Protein AF-A0AAD3UEZ6-F1 (afdb_monomer)

Organism: Aeromonas hydrophila (NCBI:txid644)

Structure (mmCIF, N/CA/C/O backbone):
data_AF-A0AAD3UEZ6-F1
#
_entry.id   AF-A0AAD3UEZ6-F1
#
loop_
_atom_site.group_PDB
_atom_site.id
_atom_site.type_symbol
_atom_site.label_atom_id
_atom_site.label_alt_id
_atom_site.label_comp_id
_atom_site.label_asym_id
_atom_site.label_entity_id
_atom_site.label_seq_id
_atom_site.pdbx_PDB_ins_code
_atom_site.Cartn_x
_atom_site.Cartn_y
_atom_site.Cartn_z
_atom_site.occupancy
_atom_site.B_iso_or_equiv
_atom_site.auth_seq_id
_atom_site.auth_comp_id
_atom_site.auth_asym_id
_atom_site.auth_atom_id
_atom_site.pdbx_PDB_model_num
ATOM 1 N N . ALA A 1 1 ? -5.643 -14.688 0.398 1.00 56.38 1 ALA A N 1
ATOM 2 C CA . ALA A 1 1 ? -5.659 -15.462 -0.858 1.00 56.38 1 ALA A CA 1
ATOM 3 C C . ALA A 1 1 ? -5.207 -14.544 -1.989 1.00 56.38 1 ALA A C 1
ATOM 5 O O . ALA A 1 1 ? -5.555 -13.365 -1.923 1.00 56.38 1 ALA A O 1
ATOM 6 N N . PRO A 1 2 ? -4.428 -15.032 -2.966 1.00 72.00 2 PRO A N 1
ATOM 7 C CA . PRO A 1 2 ? -4.058 -14.261 -4.157 1.00 72.00 2 PRO A CA 1
ATOM 8 C C . PRO A 1 2 ? -5.315 -13.708 -4.842 1.00 72.00 2 PRO A C 1
ATOM 10 O O . PRO A 1 2 ? -6.362 -14.354 -4.811 1.00 72.00 2 PRO A O 1
ATOM 13 N N . GLY A 1 3 ? -5.254 -12.480 -5.355 1.00 82.38 3 GLY A N 1
ATOM 14 C CA . GLY A 1 3 ? -6.406 -11.786 -5.945 1.00 82.38 3 GLY A CA 1
ATOM 15 C C . GLY A 1 3 ? -7.427 -11.219 -4.947 1.00 82.38 3 GLY A C 1
ATOM 16 O O . GLY A 1 3 ? -8.295 -10.445 -5.345 1.00 82.38 3 GLY A O 1
ATOM 17 N N . ARG A 1 4 ? -7.327 -11.522 -3.642 1.00 92.56 4 ARG A N 1
ATOM 18 C CA . ARG A 1 4 ? -8.193 -10.896 -2.628 1.00 92.56 4 ARG A CA 1
ATOM 19 C C . ARG A 1 4 ? -7.880 -9.406 -2.511 1.00 92.56 4 ARG A C 1
ATOM 21 O O . ARG A 1 4 ? -6.724 -9.027 -2.324 1.00 92.56 4 ARG A O 1
ATOM 28 N N . VAL A 1 5 ? -8.927 -8.585 -2.547 1.00 95.50 5 VAL A N 1
ATOM 29 C CA . VAL A 1 5 ? -8.836 -7.151 -2.264 1.00 95.50 5 VAL A CA 1
ATOM 30 C C . VAL A 1 5 ? -8.879 -6.925 -0.755 1.00 95.50 5 VAL A C 1
ATOM 32 O O . VAL A 1 5 ? -9.764 -7.440 -0.069 1.00 95.50 5 VAL A O 1
ATOM 35 N N . TYR A 1 6 ? -7.919 -6.153 -0.258 1.00 94.94 6 TYR A N 1
ATOM 36 C CA . TYR A 1 6 ? -7.873 -5.635 1.101 1.00 94.94 6 TYR A CA 1
ATOM 37 C C . TYR A 1 6 ? -8.083 -4.12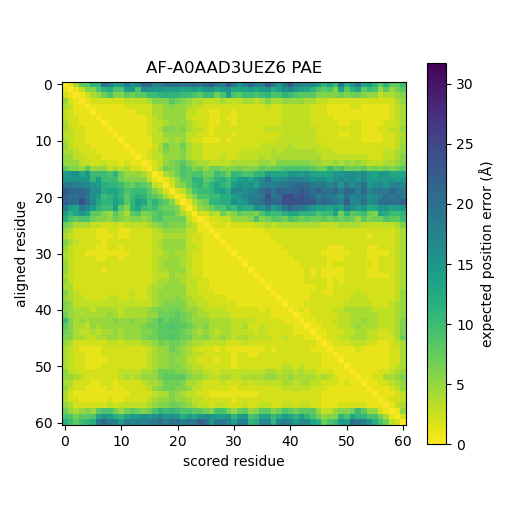4 1.067 1.00 94.94 6 TYR A C 1
ATOM 39 O O . TYR A 1 6 ? -7.393 -3.418 0.323 1.00 94.94 6 TYR A O 1
ATOM 47 N N . SER A 1 7 ? -9.019 -3.623 1.873 1.00 94.50 7 SER A N 1
ATOM 48 C CA . SER A 1 7 ? -9.186 -2.182 2.066 1.00 94.50 7 SER A CA 1
ATOM 49 C C . SER A 1 7 ? -7.993 -1.581 2.811 1.00 94.50 7 SER A C 1
ATOM 51 O O . SER A 1 7 ? -7.219 -2.292 3.451 1.00 94.50 7 SER A O 1
ATOM 53 N N . ARG A 1 8 ? -7.840 -0.253 2.747 1.00 92.50 8 ARG A N 1
ATOM 54 C CA . ARG A 1 8 ? -6.799 0.457 3.513 1.00 92.50 8 ARG A CA 1
ATOM 55 C C . ARG A 1 8 ? -6.925 0.182 5.002 1.00 92.50 8 ARG A C 1
ATOM 57 O O . ARG A 1 8 ? -5.934 -0.184 5.618 1.00 92.50 8 ARG A O 1
ATOM 64 N N . GLN A 1 9 ? -8.149 0.250 5.526 1.00 89.69 9 GLN A N 1
ATOM 65 C CA . GLN A 1 9 ? -8.428 -0.065 6.922 1.00 89.69 9 GLN A CA 1
ATOM 66 C C . GLN A 1 9 ? -8.025 -1.501 7.268 1.00 89.69 9 GLN A C 1
ATOM 68 O O . GLN A 1 9 ? -7.302 -1.707 8.229 1.00 89.69 9 GLN A O 1
ATOM 73 N N . GLN A 1 10 ? -8.378 -2.488 6.436 1.00 91.69 10 GLN A N 1
ATOM 74 C CA . GLN A 1 10 ? -7.966 -3.876 6.669 1.00 91.69 10 GLN A CA 1
ATOM 75 C C . GLN A 1 10 ? -6.441 -4.040 6.664 1.00 91.69 10 GLN A C 1
ATOM 77 O O . GLN A 1 10 ? -5.908 -4.798 7.467 1.00 91.69 10 GLN A O 1
ATOM 82 N N . LEU A 1 11 ? -5.729 -3.354 5.765 1.00 91.56 11 LEU A N 1
ATOM 83 C CA . LEU A 1 11 ? -4.263 -3.381 5.742 1.00 91.56 11 LEU A CA 1
ATOM 84 C C . LEU A 1 11 ? -3.660 -2.701 6.976 1.00 91.56 11 LEU A C 1
ATOM 86 O O . LEU A 1 11 ? -2.675 -3.207 7.511 1.00 91.56 11 LEU A O 1
ATOM 90 N N . MET A 1 12 ? -4.253 -1.599 7.440 1.00 88.81 12 MET A N 1
ATOM 91 C CA . MET A 1 12 ? -3.857 -0.936 8.683 1.00 88.81 12 MET A CA 1
ATOM 92 C C . MET A 1 12 ? -4.062 -1.850 9.888 1.00 88.81 12 MET A C 1
ATOM 94 O O . MET A 1 12 ? -3.114 -2.080 10.631 1.00 88.81 12 MET A O 1
ATOM 98 N N . ASP A 1 13 ? -5.246 -2.443 10.029 1.00 86.75 13 ASP A N 1
ATOM 99 C CA . ASP A 1 13 ? -5.591 -3.311 11.159 1.00 86.75 13 ASP A CA 1
ATOM 100 C C . ASP A 1 13 ? -4.685 -4.552 11.234 1.00 86.75 13 ASP A C 1
ATOM 102 O O . ASP A 1 13 ? -4.311 -4.992 12.320 1.00 86.75 13 ASP A O 1
ATOM 106 N N . LEU A 1 14 ? -4.312 -5.117 10.079 1.00 88.50 14 LEU A N 1
ATOM 107 C CA . LEU A 1 14 ? -3.482 -6.323 10.000 1.00 88.50 14 LEU A CA 1
ATOM 108 C C . LEU A 1 14 ? -2.001 -6.079 10.311 1.00 88.50 14 LEU A C 1
ATOM 110 O O . LEU A 1 14 ? -1.326 -6.999 10.770 1.00 88.50 14 LEU A O 1
ATOM 114 N N . VAL A 1 15 ? -1.475 -4.892 10.004 1.00 87.12 15 VAL A N 1
ATOM 115 C CA . VAL A 1 15 ? -0.029 -4.606 10.073 1.00 87.12 15 VAL A CA 1
ATOM 116 C C . VAL A 1 15 ? 0.320 -3.682 11.243 1.00 87.12 15 VAL A C 1
ATOM 118 O O . VAL A 1 15 ? 1.391 -3.814 11.829 1.00 87.12 15 VAL A O 1
ATOM 121 N N . TRP A 1 16 ? -0.587 -2.778 11.610 1.00 80.81 16 TRP A N 1
ATOM 122 C CA . TRP A 1 16 ? -0.416 -1.762 12.650 1.00 80.81 16 TRP A CA 1
ATOM 123 C C . TRP A 1 16 ? -1.510 -1.872 13.718 1.00 80.81 16 TRP A C 1
ATOM 125 O O . TRP A 1 16 ? -2.189 -0.896 14.041 1.00 80.81 16 TRP A O 1
ATOM 135 N N . SER A 1 17 ? -1.686 -3.065 14.288 1.00 68.25 17 SER A N 1
ATOM 136 C CA . SER A 1 17 ? -2.608 -3.277 15.408 1.00 68.25 17 SER A CA 1
ATOM 137 C C . SER A 1 17 ? -2.292 -2.311 16.560 1.00 68.25 17 SER A C 1
ATOM 139 O O . SER A 1 17 ? -1.201 -2.375 17.128 1.00 68.25 17 SER A O 1
ATOM 141 N N . GLY A 1 18 ? -3.234 -1.428 16.906 1.00 65.75 18 GLY A N 1
ATOM 142 C CA . GLY A 1 18 ? -3.079 -0.448 17.990 1.00 65.75 18 GLY A CA 1
ATOM 143 C C . GLY A 1 18 ? -2.537 0.926 17.577 1.00 65.75 18 GLY A C 1
ATOM 144 O O . GLY A 1 18 ? -2.260 1.741 18.451 1.00 65.75 18 GLY A O 1
ATOM 145 N N . ALA A 1 19 ? -2.391 1.216 16.280 1.00 61.91 19 ALA A N 1
ATOM 146 C CA . ALA A 1 19 ? -2.175 2.589 15.824 1.00 61.91 19 ALA A CA 1
ATOM 147 C C . ALA A 1 19 ? -3.494 3.378 15.926 1.00 61.91 19 ALA A C 1
ATOM 149 O O . ALA A 1 19 ? -4.430 3.123 15.171 1.00 61.91 19 ALA A O 1
ATOM 150 N N . GLU A 1 20 ? -3.572 4.320 16.871 1.00 56.97 20 GLU A N 1
ATOM 151 C CA . GLU A 1 20 ? -4.783 5.108 17.175 1.00 56.97 20 GLU A CA 1
AT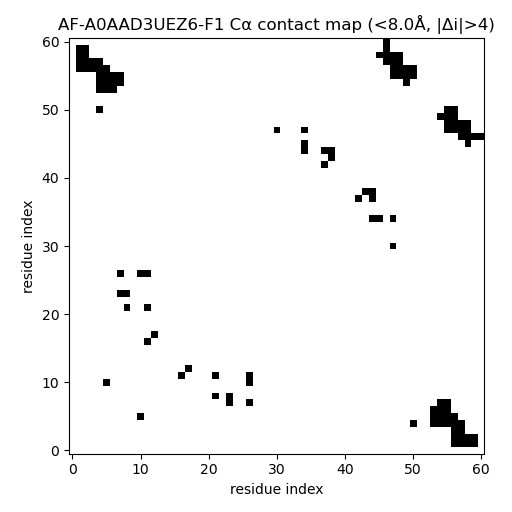OM 152 C C . GLU A 1 20 ? -5.250 6.030 16.033 1.00 56.97 20 GLU A C 1
ATOM 154 O O . GLU A 1 20 ? -6.382 6.505 16.057 1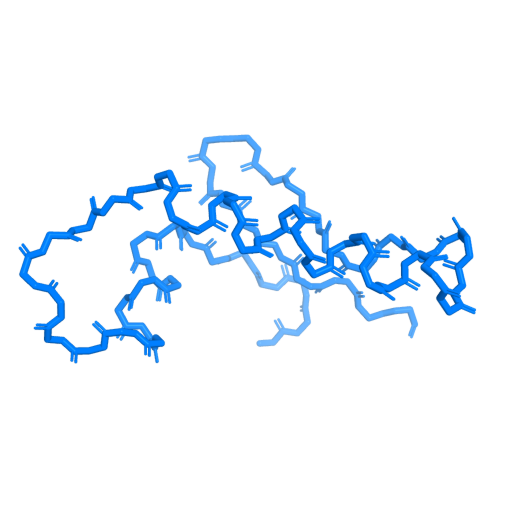.00 56.97 20 GLU A O 1
ATOM 159 N N . GLU A 1 21 ? -4.441 6.233 14.989 1.00 57.44 21 GLU A N 1
ATOM 160 C CA . GLU A 1 21 ? -4.821 7.024 13.817 1.00 57.44 21 GLU A CA 1
ATOM 161 C C . GLU A 1 21 ? -4.530 6.278 12.506 1.00 57.44 21 GLU A C 1
ATOM 163 O O . GLU A 1 21 ? -3.386 6.113 12.070 1.00 57.44 21 GLU A O 1
ATOM 168 N N . SER A 1 22 ? -5.608 5.847 11.845 1.00 59.22 22 SER A N 1
ATOM 169 C CA . SER A 1 22 ? -5.5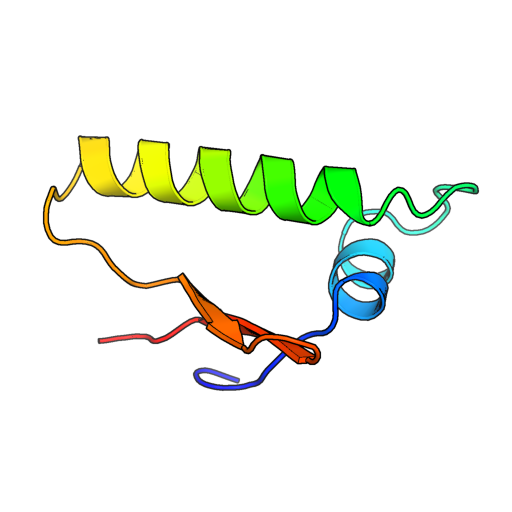81 5.346 10.471 1.00 59.22 22 SER A 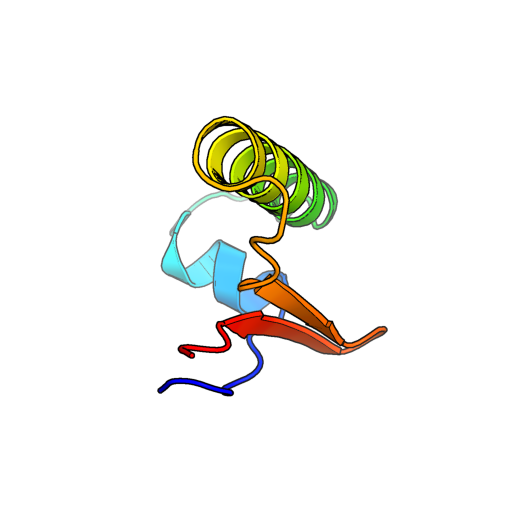CA 1
ATOM 170 C C . SER A 1 22 ? -5.364 6.518 9.518 1.00 59.22 22 SER A C 1
ATOM 172 O O . SER A 1 22 ? -6.296 7.185 9.070 1.00 59.22 22 SER A O 1
ATOM 174 N N . LEU A 1 23 ? -4.105 6.799 9.199 1.00 69.50 23 LEU A N 1
ATOM 175 C CA . LEU A 1 23 ? -3.788 7.636 8.053 1.00 69.50 23 LEU A CA 1
ATOM 176 C C . LEU A 1 23 ? -3.877 6.743 6.814 1.00 69.50 23 LEU A C 1
ATOM 178 O O . LEU A 1 23 ? -2.908 6.081 6.456 1.00 69.50 23 LEU A O 1
ATOM 182 N N . ASP A 1 24 ? -5.013 6.749 6.113 1.00 68.31 24 ASP A N 1
ATOM 183 C CA . ASP A 1 24 ? -5.189 6.078 4.806 1.00 68.31 24 ASP A CA 1
ATOM 184 C C . ASP A 1 24 ? -4.010 6.343 3.843 1.00 68.31 24 ASP A C 1
ATOM 186 O O . ASP A 1 24 ? -3.589 5.494 3.052 1.00 68.31 24 ASP A O 1
ATOM 190 N N . ARG A 1 25 ? -3.424 7.540 3.961 1.00 81.00 25 ARG A N 1
ATOM 191 C CA . ARG A 1 25 ? -2.229 7.996 3.245 1.00 81.00 25 ARG A CA 1
ATOM 192 C C . ARG A 1 25 ? -0.960 7.189 3.542 1.00 81.00 25 ARG A C 1
ATOM 194 O O . ARG A 1 25 ? -0.071 7.148 2.684 1.00 81.00 25 ARG A O 1
ATOM 201 N N . THR A 1 26 ? -0.853 6.580 4.717 1.00 87.19 26 THR A N 1
ATOM 202 C CA . THR A 1 26 ? 0.265 5.723 5.131 1.00 87.19 26 THR A CA 1
ATOM 203 C C . THR A 1 26 ? 0.290 4.459 4.285 1.00 87.19 26 THR A C 1
ATOM 205 O O . THR A 1 26 ? 1.318 4.169 3.669 1.00 87.19 26 THR A O 1
ATOM 208 N N . VAL A 1 27 ? -0.854 3.783 4.124 1.00 91.88 27 VAL A N 1
ATOM 209 C CA . VAL A 1 27 ? -0.972 2.600 3.252 1.00 91.88 27 VAL A CA 1
ATOM 210 C C . VAL A 1 27 ? -0.532 2.932 1.829 1.00 91.88 27 VAL A C 1
ATOM 212 O O . VAL A 1 27 ? 0.342 2.262 1.281 1.00 91.88 27 VAL A O 1
ATOM 215 N N . ASP A 1 28 ? -1.061 4.011 1.249 1.00 92.94 28 ASP A N 1
ATOM 216 C CA . ASP A 1 28 ? -0.718 4.437 -0.114 1.00 92.94 28 ASP A CA 1
ATOM 217 C C . ASP A 1 28 ? 0.796 4.668 -0.286 1.00 92.94 28 ASP A C 1
ATOM 219 O O . ASP A 1 28 ? 1.389 4.298 -1.307 1.00 92.94 28 ASP A O 1
ATOM 223 N N . THR A 1 29 ? 1.431 5.268 0.725 1.00 93.69 29 THR A N 1
ATOM 224 C CA . THR A 1 29 ? 2.870 5.560 0.734 1.00 93.69 29 THR A CA 1
ATOM 225 C C . THR A 1 29 ? 3.690 4.276 0.795 1.00 93.69 29 THR A C 1
ATOM 227 O O . THR A 1 29 ? 4.625 4.107 0.007 1.00 93.69 29 THR A O 1
ATOM 230 N N . HIS A 1 30 ? 3.312 3.329 1.654 1.00 94.12 30 HIS A N 1
ATOM 231 C CA . HIS A 1 30 ? 3.970 2.025 1.719 1.00 94.12 30 HIS A CA 1
ATOM 232 C C . HIS A 1 30 ? 3.795 1.232 0.421 1.00 94.12 30 HIS A C 1
ATOM 234 O O . HIS A 1 30 ? 4.780 0.706 -0.098 1.00 94.12 30 HIS A O 1
ATOM 240 N N . ILE A 1 31 ? 2.597 1.219 -0.170 1.00 95.69 31 ILE A N 1
ATOM 241 C CA . ILE A 1 31 ? 2.348 0.560 -1.460 1.00 95.69 31 ILE A CA 1
ATOM 242 C C . ILE A 1 31 ? 3.216 1.170 -2.569 1.00 95.69 31 ILE A C 1
ATOM 244 O O . ILE A 1 31 ? 3.802 0.435 -3.370 1.00 95.69 31 ILE A O 1
ATOM 248 N N . LYS A 1 32 ? 3.352 2.503 -2.614 1.00 95.94 32 LYS A N 1
ATOM 249 C CA . LYS A 1 32 ? 4.243 3.186 -3.567 1.00 95.94 32 LYS A CA 1
ATOM 250 C C . LYS A 1 32 ? 5.699 2.748 -3.385 1.00 95.94 32 LYS A C 1
ATOM 252 O O . LYS A 1 32 ? 6.352 2.408 -4.371 1.00 95.94 32 LYS A O 1
ATOM 257 N N . THR A 1 33 ? 6.190 2.729 -2.148 1.00 96.88 33 THR A N 1
ATOM 258 C CA . THR A 1 33 ? 7.571 2.338 -1.829 1.00 96.88 33 THR A CA 1
ATOM 259 C C . THR A 1 33 ? 7.845 0.873 -2.164 1.00 96.88 33 THR A C 1
ATOM 261 O O . THR A 1 33 ? 8.879 0.565 -2.752 1.00 96.88 33 THR A O 1
ATOM 264 N N . ILE A 1 34 ? 6.915 -0.033 -1.853 1.00 96.12 34 ILE A N 1
ATOM 265 C CA . ILE A 1 34 ? 7.049 -1.459 -2.182 1.00 96.12 34 ILE A CA 1
ATOM 266 C C . ILE A 1 34 ? 7.120 -1.650 -3.700 1.00 96.12 34 ILE A C 1
ATOM 268 O O . ILE A 1 34 ? 8.026 -2.321 -4.184 1.00 96.12 34 ILE A O 1
ATOM 272 N N . ARG A 1 35 ? 6.230 -1.007 -4.471 1.00 96.62 35 ARG A N 1
ATOM 273 C CA . ARG A 1 35 ? 6.273 -1.062 -5.944 1.00 96.62 35 ARG A CA 1
ATOM 274 C C . ARG A 1 35 ? 7.598 -0.548 -6.511 1.00 96.62 35 ARG A C 1
ATOM 276 O O . ARG A 1 35 ? 8.094 -1.125 -7.470 1.00 96.62 35 ARG A O 1
ATOM 283 N N . ALA A 1 36 ? 8.167 0.513 -5.936 1.00 96.88 36 ALA A N 1
ATOM 284 C CA . ALA A 1 36 ? 9.472 1.024 -6.357 1.00 96.88 36 ALA A CA 1
ATOM 285 C C . ALA A 1 36 ? 10.580 -0.020 -6.136 1.00 96.88 36 ALA A C 1
ATOM 287 O O . ALA A 1 36 ? 11.279 -0.365 -7.082 1.00 96.88 36 ALA A O 1
ATOM 288 N N . LYS A 1 37 ? 10.651 -0.613 -4.936 1.00 96.75 37 LYS A N 1
ATOM 289 C CA . LYS A 1 37 ? 11.630 -1.666 -4.612 1.00 96.75 37 LYS A CA 1
ATOM 290 C C . LYS A 1 37 ? 11.476 -2.923 -5.472 1.00 96.75 37 LYS A C 1
ATOM 292 O O . LYS A 1 37 ? 12.468 -3.551 -5.822 1.00 96.75 37 LYS A O 1
ATOM 297 N N . LEU A 1 38 ? 10.243 -3.301 -5.819 1.00 95.38 38 LEU A N 1
ATOM 298 C CA . LEU A 1 38 ? 9.996 -4.411 -6.744 1.00 95.38 38 LEU A CA 1
ATOM 299 C C . LEU A 1 38 ? 10.539 -4.090 -8.145 1.00 95.38 38 LEU A C 1
ATOM 301 O O . LEU A 1 38 ? 11.207 -4.929 -8.741 1.00 95.38 38 LEU A O 1
ATOM 305 N N . ARG A 1 39 ? 10.336 -2.857 -8.626 1.00 95.62 39 ARG A N 1
ATOM 306 C CA . ARG A 1 39 ? 10.825 -2.404 -9.940 1.00 95.62 39 ARG A CA 1
ATOM 307 C C . ARG A 1 39 ? 12.338 -2.280 -10.045 1.00 95.62 39 ARG A C 1
ATOM 309 O O . ARG A 1 39 ? 12.877 -2.436 -11.132 1.00 95.62 39 ARG A O 1
ATOM 316 N N . GLU A 1 40 ? 13.022 -2.028 -8.933 1.00 96.56 40 GLU A N 1
ATOM 317 C CA . GLU A 1 40 ? 14.490 -2.077 -8.881 1.00 96.56 40 GLU A CA 1
ATOM 318 C C . GLU A 1 40 ? 15.037 -3.485 -9.175 1.00 96.56 40 GLU A C 1
ATOM 320 O O . GLU A 1 40 ? 16.169 -3.617 -9.633 1.00 96.56 40 GLU A O 1
ATOM 325 N N . ARG A 1 41 ? 14.251 -4.539 -8.909 1.00 95.38 41 ARG A N 1
ATOM 326 C CA . ARG A 1 41 ? 14.629 -5.940 -9.163 1.00 95.38 41 ARG A CA 1
ATOM 327 C C . ARG A 1 41 ? 14.117 -6.450 -10.505 1.00 95.38 41 ARG A C 1
ATOM 329 O O . ARG A 1 41 ? 14.849 -7.149 -11.197 1.00 95.38 41 ARG A O 1
ATOM 336 N N . ASP A 1 42 ? 12.886 -6.100 -10.853 1.00 95.06 42 ASP A N 1
ATOM 337 C CA . ASP A 1 42 ? 12.258 -6.416 -12.131 1.00 95.06 42 ASP A CA 1
ATOM 338 C C . ASP A 1 42 ? 11.457 -5.194 -12.613 1.00 95.06 42 ASP A C 1
ATOM 340 O O . ASP A 1 42 ? 10.386 -4.913 -12.066 1.00 95.06 42 ASP A O 1
ATOM 344 N N . PRO A 1 43 ? 11.931 -4.465 -13.642 1.00 93.88 43 PRO A N 1
ATOM 345 C CA . PRO A 1 43 ? 11.247 -3.288 -14.179 1.00 93.88 43 PRO A CA 1
ATOM 346 C C . PRO A 1 43 ? 9.799 -3.539 -14.620 1.00 93.88 43 PRO A C 1
ATOM 348 O O . PRO A 1 43 ? 9.005 -2.594 -14.666 1.00 93.88 43 PRO A O 1
ATOM 351 N N . HIS A 1 44 ? 9.445 -4.790 -14.924 1.00 91.69 44 HIS A N 1
ATOM 352 C CA . HIS A 1 44 ? 8.109 -5.193 -15.353 1.00 91.69 44 HIS A CA 1
ATOM 353 C C . HIS A 1 44 ? 7.215 -5.664 -14.196 1.00 91.69 44 HIS A C 1
ATOM 355 O O . HIS A 1 44 ? 6.033 -5.937 -14.416 1.00 91.69 44 HIS A O 1
ATOM 361 N N . ALA A 1 45 ? 7.723 -5.691 -12.959 1.00 92.19 45 ALA A N 1
ATOM 362 C CA . ALA A 1 45 ? 6.962 -6.124 -11.797 1.00 92.19 45 ALA A CA 1
ATOM 363 C C . ALA A 1 45 ? 5.714 -5.252 -11.573 1.00 92.19 45 ALA A C 1
ATOM 365 O O . ALA A 1 45 ? 5.788 -4.057 -11.249 1.00 92.19 45 ALA A O 1
ATOM 366 N N . ASN A 1 46 ? 4.545 -5.885 -11.673 1.00 89.88 46 ASN A N 1
ATOM 367 C CA . ASN A 1 46 ? 3.245 -5.274 -11.407 1.00 89.88 46 ASN A CA 1
ATOM 368 C C . ASN A 1 46 ? 2.369 -6.158 -10.502 1.00 89.88 46 ASN A C 1
ATOM 370 O O . ASN A 1 46 ? 1.214 -6.427 -10.795 1.00 89.88 46 ASN A O 1
ATOM 374 N N . LE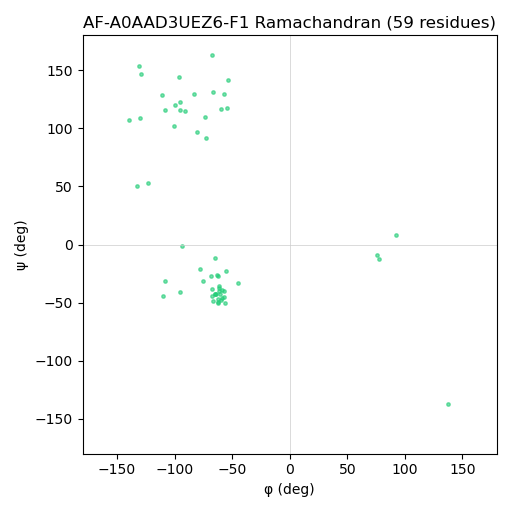U A 1 47 ? 2.936 -6.609 -9.383 1.00 93.06 47 LEU A N 1
ATOM 375 C CA . LEU A 1 47 ? 2.297 -7.595 -8.500 1.00 93.06 47 LEU A CA 1
ATOM 376 C C . LEU A 1 47 ? 1.211 -7.008 -7.587 1.00 93.06 47 LEU A C 1
ATOM 378 O O . LEU A 1 47 ? 0.381 -7.737 -7.065 1.00 93.06 47 LEU A O 1
ATOM 382 N N . ILE A 1 48 ? 1.216 -5.696 -7.336 1.00 95.38 48 ILE A N 1
ATOM 383 C CA . ILE A 1 48 ? 0.231 -5.050 -6.458 1.00 95.38 48 ILE A CA 1
ATOM 384 C C . ILE A 1 48 ? -0.713 -4.223 -7.318 1.00 95.38 48 ILE A C 1
ATOM 386 O O . ILE A 1 48 ? -0.287 -3.211 -7.883 1.00 95.38 48 ILE A O 1
ATOM 390 N N . LEU A 1 49 ? -1.995 -4.579 -7.346 1.00 95.19 49 LEU A N 1
ATOM 391 C CA . LEU A 1 49 ? -3.030 -3.873 -8.100 1.00 95.19 49 LEU A CA 1
ATOM 392 C C . LEU A 1 49 ? -3.786 -2.878 -7.218 1.00 95.19 49 LEU A C 1
ATOM 394 O O . LEU A 1 49 ? -4.018 -3.123 -6.035 1.00 95.19 49 LEU A O 1
ATOM 398 N N . THR A 1 50 ? -4.171 -1.743 -7.805 1.00 95.44 50 THR A N 1
ATOM 399 C CA . THR A 1 50 ? -5.043 -0.755 -7.155 1.00 95.44 50 THR A CA 1
ATOM 400 C C . THR A 1 50 ? -6.472 -0.936 -7.652 1.00 95.44 50 THR A C 1
ATOM 402 O O . THR A 1 50 ? -6.746 -0.701 -8.828 1.00 95.44 50 THR A O 1
ATOM 405 N N . HIS A 1 51 ? -7.394 -1.222 -6.740 1.00 95.19 51 HIS A N 1
ATOM 406 C CA . HIS A 1 51 ? -8.833 -1.196 -6.992 1.00 95.19 51 HIS A CA 1
ATOM 407 C C . HIS A 1 51 ? -9.396 0.112 -6.439 1.00 95.19 51 HIS A C 1
ATOM 409 O O . HIS A 1 51 ? -9.522 0.285 -5.225 1.00 95.19 51 HIS A O 1
ATOM 415 N N . ARG A 1 52 ? -9.667 1.088 -7.316 1.00 93.00 52 ARG A N 1
ATOM 416 C CA . ARG A 1 52 ? -10.105 2.433 -6.898 1.00 93.00 52 ARG A CA 1
ATOM 417 C C . ARG A 1 52 ? -11.380 2.342 -6.053 1.00 93.00 52 ARG A C 1
ATOM 419 O O . ARG A 1 52 ? -12.331 1.682 -6.442 1.00 93.00 52 ARG A O 1
ATOM 426 N N . GLY A 1 53 ? -11.370 2.990 -4.889 1.00 91.31 53 GLY A N 1
ATOM 427 C CA . GLY A 1 53 ? -12.471 2.941 -3.920 1.00 91.31 53 GLY A CA 1
ATOM 428 C C . GLY A 1 53 ? -12.549 1.662 -3.075 1.00 91.31 53 GLY A C 1
ATOM 429 O O . GLY A 1 53 ? -13.247 1.670 -2.072 1.00 91.31 53 GLY A O 1
ATOM 430 N N . LEU A 1 54 ? -11.811 0.599 -3.420 1.00 94.62 54 LEU A N 1
ATOM 431 C CA . LEU A 1 54 ? -11.866 -0.688 -2.713 1.00 94.62 54 LEU A CA 1
ATOM 432 C C . LEU A 1 54 ? -10.589 -0.985 -1.920 1.00 94.62 54 LEU A C 1
ATOM 434 O O . LEU A 1 54 ? -10.674 -1.397 -0.768 1.00 94.62 54 LEU A O 1
ATOM 438 N N . GLY A 1 55 ? -9.411 -0.757 -2.508 1.00 94.81 55 GLY A N 1
ATOM 439 C CA . GLY A 1 55 ? -8.124 -1.018 -1.863 1.00 94.81 55 GLY A CA 1
ATOM 440 C C . GLY A 1 55 ? -7.105 -1.679 -2.788 1.00 94.81 55 GLY A C 1
ATOM 441 O O . GLY A 1 55 ? -6.959 -1.275 -3.944 1.00 94.81 55 GLY A O 1
ATOM 442 N N . TYR A 1 56 ? -6.383 -2.671 -2.271 1.00 96.06 56 TYR A N 1
ATOM 443 C CA . TYR A 1 56 ? -5.248 -3.300 -2.948 1.00 96.06 56 TYR A CA 1
ATOM 444 C C . TYR A 1 56 ? -5.361 -4.818 -2.971 1.00 96.06 56 TYR A C 1
ATOM 446 O O . TYR A 1 56 ? -5.855 -5.425 -2.025 1.00 96.06 56 TYR A O 1
ATOM 454 N N . SER A 1 57 ? -4.857 -5.435 -4.033 1.00 95.56 57 SER A N 1
ATOM 455 C CA . SER A 1 57 ? -4.705 -6.889 -4.116 1.00 95.56 57 SER A CA 1
ATOM 456 C C . SER A 1 57 ? -3.301 -7.254 -4.572 1.00 95.56 57 SER A C 1
ATOM 458 O O . SER A 1 57 ? -2.649 -6.482 -5.277 1.00 95.56 57 SER A O 1
ATOM 460 N N . LEU A 1 58 ? -2.860 -8.448 -4.186 1.00 94.12 58 LEU A N 1
ATOM 461 C CA . LEU A 1 58 ? -1.657 -9.066 -4.725 1.00 94.12 58 LEU A CA 1
ATOM 462 C C . LEU A 1 58 ? -2.054 -10.015 -5.860 1.00 94.12 58 LEU A C 1
ATOM 464 O O . LEU A 1 58 ? -2.853 -10.929 -5.643 1.00 94.12 58 LEU A O 1
ATOM 468 N N . GLU A 1 59 ? -1.504 -9.791 -7.044 1.00 85.62 59 GLU A N 1
ATOM 469 C CA . GLU A 1 59 ? -1.537 -10.713 -8.173 1.00 85.62 59 GLU A CA 1
ATOM 470 C C . GLU A 1 59 ? -0.236 -11.518 -8.144 1.00 85.62 59 GLU A C 1
ATOM 472 O O . GLU A 1 59 ? 0.859 -10.959 -8.210 1.00 85.62 59 GLU A O 1
ATOM 477 N N . LEU A 1 60 ? -0.361 -12.829 -7.940 1.00 68.50 60 LEU A N 1
ATOM 478 C CA . LEU A 1 60 ? 0.753 -13.753 -8.109 1.00 68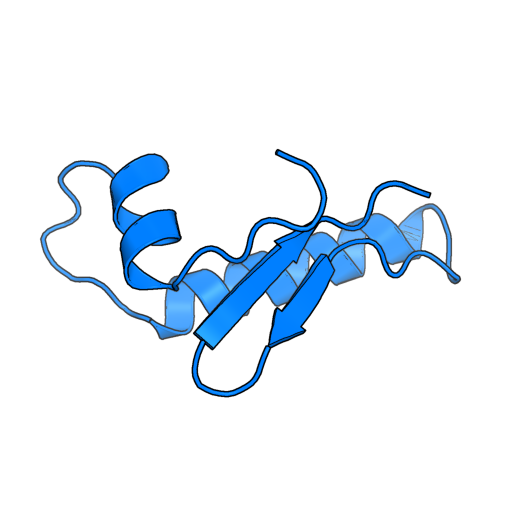.50 60 LEU A CA 1
ATOM 479 C C . LEU A 1 60 ? 0.684 -14.229 -9.557 1.00 68.50 60 LEU A C 1
ATOM 481 O O . LEU A 1 60 ? -0.317 -14.839 -9.934 1.00 68.50 60 LEU A O 1
ATOM 485 N N . ALA A 1 61 ? 1.700 -13.869 -10.341 1.00 58.41 61 ALA A N 1
ATOM 486 C CA . ALA A 1 61 ? 1.946 -14.456 -11.654 1.00 58.41 61 ALA A CA 1
ATOM 487 C C . ALA A 1 61 ? 2.305 -15.942 -11.521 1.00 58.41 61 ALA A C 1
ATOM 489 O O . ALA A 1 61 ? 2.942 -16.299 -10.499 1.00 58.41 61 ALA A O 1
#

Secondary structure (DSSP, 8-state):
-TT-EE-HHHHHHHHSTT-S---HHHHHHHHHHHHHHHHHH-TT---EEEETTTEEEE---

pLDDT: mean 86.9, std 12.35, range [56.38, 96.88]

InterPro domains:
  IPR001867 OmpR/PhoB-type DNA-binding domain [PF00486] (2-58)
  IPR001867 OmpR/PhoB-type DNA-binding domain [PS51755] (1-60)
  IPR001867 OmpR/PhoB-type DNA-binding domain [SM00862] (1-58)
  IPR001867 OmpR/PhoB-type DNA-binding domain [cd00383] (1-58)
  IPR016032 Signal transduction response regulator, C-terminal effector [SSF46894] (2-59)
  IPR036388 Winged helix-like DNA-binding domain superfamily [G3DSA:1.10.10.10] (1-60)

Radius of gyration: 12.16 Å; Cα contacts (8 Å, |Δi|>4): 61; chains: 1; bounding box: 27×24×33 Å

Foldseek 3Di:
DAPDFDALVRVCCVPPPPPPDSPSVVLVVVVVVVVVVVCVVPVPDDQWDQDPPGHIGGHDD

Solvent-accessible surface area (backbone atoms only — not comparable to full-atom values): 3727 Å² total; per-residue (Å²): 112,79,64,46,74,38,33,56,66,56,52,42,55,74,75,45,72,85,60,94,68,86,52,64,66,54,54,56,50,52,54,52,52,51,51,51,61,44,30,76,78,35,80,81,59,73,42,70,46,80,42,88,98,56,31,36,24,44,52,79,130

Mean predicted aligned error: 4.92 Å

Sequence (61 aa):
APGRVYSRQQLMDLVWSGAEESLDRTVDTHIKTIRAKLRERDPHANLILTHRGLGYSLELA

Nearest PDB structures (foldseek):
  5ju7-assembly1_A  TM=8.681E-01  e=2.377E-03  Escherichia coli K-12
  4b09-assembly3_E  TM=8.049E-01  e=2.068E-03  Escherichia 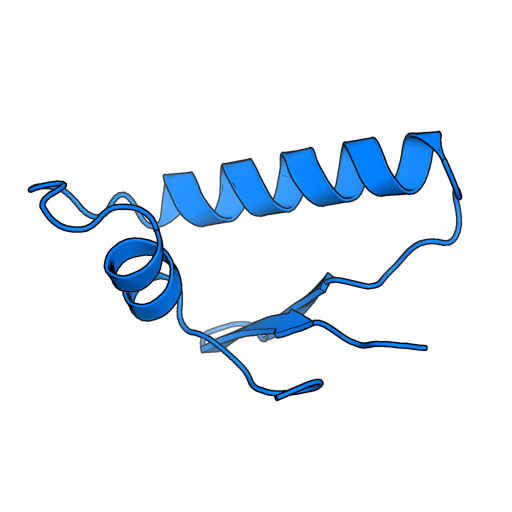coli str. K-12 substr.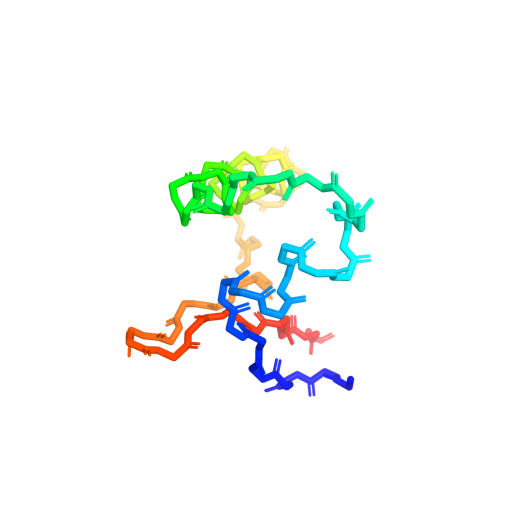 MG1655
  4ixa-assembly1_A  TM=8.481E-01  e=4.148E-03  Staphylococcus epidermidis ATCC 12228
  3zq7-assembly1_A  TM=8.224E-01  e=8.919E-03  Escherichia coli K-12
  1opc-assembly1_A  TM=7.269E-01  e=8.919E-03  Escherichia coli